Protein AF-A0AAE0BTZ1-F1 (afdb_monomer_lite)

Radius of gyration: 17.13 Å; chains: 1; bounding box: 39×53×42 Å

Foldseek 3Di:
DPAPVPPHFDADDLLVLLVVLLVVLVVLCVVQNLDPRSLVVCLVPQLVVLLQQLLDGGDDCVHCVVVCVVDPSSPDDDDLDDPPDDPVPDQLSSSLSNQNFSVSSSQLSVQSSPAPDSVSSSVSSNVVSVPCVVVSVVVVVPPDPPDPDPDD

pLDDT: mean 86.35, std 17.04, range [35.69, 98.69]

Sequence (152 aa):
MGGLAQGKEWHPSAWERVGVLARLVRYMKEHFGDDDLGRKKAFNFLPWHLGFLHRYRPFPESSFGATSAELPLLGRRWSLAVEGER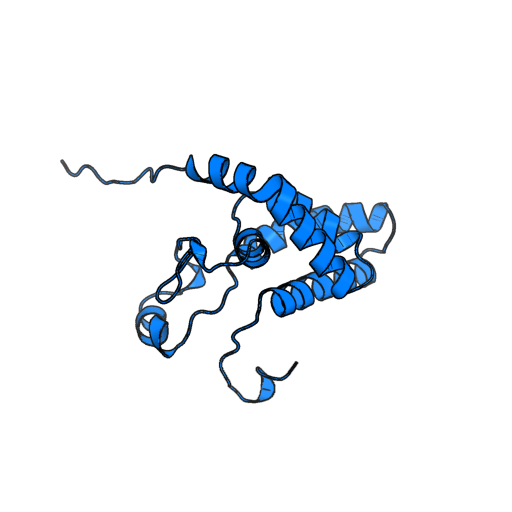LEELSPLERLLRCEHEDAHFAMANALWSSPSHEDATAALEELAGSQLEGWESSAGGRELDGAATEG

Structure (mmCIF, N/CA/C/O backbone):
data_AF-A0AAE0BTZ1-F1
#
_entry.id   AF-A0AAE0BTZ1-F1
#
loop_
_atom_site.group_PDB
_atom_site.id
_atom_site.type_symbol
_atom_site.label_atom_id
_atom_site.label_alt_id
_atom_site.label_comp_id
_atom_site.label_asym_id
_atom_site.label_entity_id
_atom_site.label_seq_id
_atom_site.pdbx_PDB_ins_code
_atom_site.Cartn_x
_atom_site.Cartn_y
_atom_site.Cartn_z
_atom_site.occupancy
_atom_site.B_iso_or_equiv
_atom_site.auth_seq_id
_atom_site.auth_comp_id
_atom_site.auth_asym_id
_atom_site.auth_atom_id
_atom_site.pdbx_PDB_model_num
ATOM 1 N N . MET A 1 1 ? -5.177 -17.706 3.529 1.00 46.72 1 MET A N 1
ATOM 2 C CA . MET A 1 1 ? -6.488 -17.126 3.143 1.00 46.72 1 MET A CA 1
ATOM 3 C C . MET A 1 1 ? -7.601 -17.862 3.887 1.00 46.72 1 MET A C 1
ATOM 5 O O . MET A 1 1 ? -8.063 -18.873 3.381 1.00 46.72 1 MET A O 1
ATOM 9 N N . GLY A 1 2 ? -7.976 -17.427 5.099 1.00 48.94 2 GLY A N 1
ATOM 10 C CA . GLY A 1 2 ? -8.826 -18.232 6.000 1.00 48.94 2 GLY A CA 1
ATOM 11 C C . GLY A 1 2 ? -10.029 -17.544 6.664 1.00 48.94 2 GLY A C 1
ATOM 12 O O . GLY A 1 2 ? -10.688 -18.193 7.465 1.00 48.94 2 GLY A O 1
ATOM 13 N N . GLY A 1 3 ? -10.336 -16.273 6.368 1.00 43.94 3 GLY A N 1
ATOM 14 C CA . GLY A 1 3 ? -11.426 -15.543 7.048 1.00 43.94 3 GLY A CA 1
ATOM 15 C C . GLY A 1 3 ? -12.771 -15.543 6.309 1.00 43.94 3 GLY A C 1
ATOM 16 O O . GLY A 1 3 ? -13.806 -15.869 6.885 1.00 43.94 3 GLY A O 1
ATOM 17 N N . LEU A 1 4 ? -12.757 -15.242 5.005 1.00 50.12 4 LEU A N 1
ATOM 18 C CA . LEU A 1 4 ? -13.977 -14.904 4.253 1.00 50.12 4 LEU A CA 1
ATOM 19 C C . LEU A 1 4 ? -14.970 -16.068 4.082 1.00 50.12 4 LEU A C 1
ATOM 21 O O . LEU A 1 4 ? -16.171 -15.839 3.999 1.00 50.12 4 LEU A O 1
ATOM 25 N N . ALA A 1 5 ? -14.500 -17.319 4.079 1.00 56.59 5 ALA A N 1
ATOM 26 C CA . ALA A 1 5 ? -15.360 -18.493 3.893 1.00 56.59 5 ALA A CA 1
ATOM 27 C C . ALA A 1 5 ? -16.217 -18.850 5.128 1.00 56.59 5 ALA A C 1
ATOM 29 O O . ALA A 1 5 ? -17.099 -19.697 5.026 1.00 56.59 5 ALA A O 1
ATOM 30 N N . GLN A 1 6 ? -15.961 -18.235 6.290 1.00 65.12 6 GLN A N 1
ATOM 31 C CA . GLN A 1 6 ? -16.642 -18.551 7.556 1.00 65.12 6 GLN A CA 1
ATOM 32 C C . GLN A 1 6 ? -17.571 -17.430 8.050 1.00 65.12 6 GLN A C 1
ATOM 34 O O . GLN A 1 6 ? -18.065 -17.521 9.170 1.00 65.12 6 GLN A O 1
ATOM 39 N N . GLY A 1 7 ? -17.778 -16.362 7.266 1.00 68.88 7 GLY A N 1
ATOM 40 C CA . GLY A 1 7 ? -18.535 -15.185 7.719 1.00 68.88 7 GLY A CA 1
ATOM 41 C C . GLY A 1 7 ? -17.885 -14.464 8.906 1.00 68.88 7 GLY A C 1
ATOM 42 O O . GLY A 1 7 ? -18.564 -13.757 9.640 1.00 68.88 7 GLY A O 1
ATOM 43 N N . LYS A 1 8 ? -16.581 -14.677 9.122 1.00 77.06 8 LYS A N 1
ATOM 44 C CA . LYS A 1 8 ? -15.821 -14.028 10.189 1.00 77.06 8 LYS A CA 1
ATOM 45 C C . LYS A 1 8 ? -15.246 -12.718 9.693 1.00 77.06 8 LYS A C 1
ATOM 47 O O . LYS A 1 8 ? -14.736 -12.642 8.573 1.00 77.06 8 LYS A O 1
ATOM 52 N N . GLU A 1 9 ? -15.284 -11.727 10.571 1.00 83.81 9 GLU A N 1
ATOM 53 C CA . GLU A 1 9 ? -14.599 -10.467 10.360 1.00 83.81 9 GLU A CA 1
ATOM 54 C C . GLU A 1 9 ? -13.110 -10.700 10.069 1.00 83.81 9 GLU A C 1
ATOM 56 O O . GLU A 1 9 ? -12.446 -11.519 10.714 1.00 83.81 9 GLU A O 1
ATOM 61 N N . TRP A 1 10 ? -12.594 -10.003 9.056 1.00 86.31 10 TRP A N 1
ATOM 62 C CA . TRP A 1 10 ? -11.206 -10.119 8.637 1.00 86.31 10 TRP A CA 1
ATOM 63 C C . TRP A 1 10 ? -10.428 -8.871 9.040 1.00 86.31 10 TRP A C 1
ATOM 65 O O . TRP A 1 10 ? -10.703 -7.774 8.559 1.00 86.31 10 TRP A O 1
ATOM 75 N N . HIS A 1 11 ? -9.424 -9.082 9.889 1.00 87.88 11 HIS A N 1
ATOM 76 C CA . HIS A 1 11 ? -8.509 -8.061 10.392 1.00 87.88 11 HIS A CA 1
ATOM 77 C C . HIS A 1 11 ? -7.117 -8.273 9.795 1.00 87.88 11 HIS A C 1
ATOM 79 O O . HIS A 1 11 ? -6.251 -8.820 10.479 1.00 87.88 11 HIS A O 1
ATOM 85 N N . PRO A 1 12 ? -6.893 -7.951 8.507 1.00 91.44 12 PRO A N 1
ATOM 86 C CA . PRO A 1 12 ? -5.599 -8.197 7.896 1.00 91.44 12 PRO A CA 1
ATOM 87 C C . PRO A 1 12 ? -4.508 -7.366 8.563 1.00 91.44 12 PRO A C 1
ATOM 89 O O . PRO A 1 12 ? -4.631 -6.150 8.712 1.00 91.44 12 PRO A O 1
ATOM 92 N N . SER A 1 13 ? -3.403 -8.028 8.880 1.00 93.56 13 SER A N 1
ATOM 93 C CA . SER A 1 13 ? -2.140 -7.365 9.192 1.00 93.56 13 SER A CA 1
ATOM 94 C C . SER A 1 13 ? -1.618 -6.560 7.994 1.00 93.56 13 SER A C 1
ATOM 96 O O . SER A 1 13 ? -1.981 -6.824 6.842 1.00 93.56 13 SER A O 1
ATOM 98 N N . ALA A 1 14 ? -0.698 -5.624 8.243 1.00 95.44 14 ALA A N 1
ATOM 99 C CA . ALA A 1 14 ? -0.003 -4.883 7.188 1.00 95.44 14 ALA A CA 1
ATOM 100 C C . ALA A 1 14 ? 0.615 -5.826 6.136 1.00 95.44 14 ALA A C 1
ATOM 102 O O . ALA A 1 14 ? 0.422 -5.635 4.936 1.00 95.44 14 ALA A O 1
ATOM 103 N N . TRP A 1 15 ? 1.266 -6.907 6.583 1.00 96.75 15 TRP A N 1
ATOM 104 C CA . TRP A 1 15 ? 1.831 -7.935 5.705 1.00 96.75 15 TRP A CA 1
ATOM 105 C C . TRP A 1 15 ? 0.762 -8.582 4.814 1.00 96.75 15 TRP A C 1
ATOM 107 O O . TRP A 1 15 ? 0.939 -8.682 3.601 1.00 96.75 15 TRP A O 1
ATOM 117 N N . GLU A 1 16 ? -0.392 -8.966 5.364 1.00 96.06 16 GLU A N 1
ATOM 118 C CA . GLU A 1 16 ? -1.487 -9.539 4.568 1.00 96.06 16 GLU A CA 1
ATOM 119 C C . GLU A 1 16 ? -2.065 -8.537 3.562 1.00 96.06 16 GLU A C 1
ATOM 121 O O . GLU A 1 16 ? -2.388 -8.930 2.436 1.00 96.06 16 GLU A O 1
ATOM 126 N N . ARG A 1 17 ? -2.151 -7.249 3.924 1.00 96.25 17 ARG A N 1
ATOM 127 C CA . ARG A 1 17 ? -2.563 -6.169 3.009 1.00 96.25 17 ARG A CA 1
ATOM 128 C C . ARG A 1 17 ? -1.580 -6.039 1.847 1.00 96.25 17 ARG A C 1
ATOM 130 O O . ARG A 1 17 ? -2.022 -6.007 0.699 1.00 96.25 17 ARG A O 1
ATOM 137 N N . VAL A 1 18 ? -0.268 -6.075 2.101 1.00 97.88 18 VAL A N 1
ATOM 138 C CA . VAL A 1 18 ? 0.748 -6.129 1.030 1.00 97.88 18 VAL A CA 1
ATOM 139 C C . VAL A 1 18 ? 0.520 -7.339 0.125 1.00 97.88 18 VAL A C 1
ATOM 141 O O . VAL A 1 18 ? 0.580 -7.209 -1.095 1.00 97.88 18 VAL A O 1
ATOM 144 N N . GLY A 1 19 ? 0.154 -8.494 0.684 1.00 97.12 19 GLY A N 1
ATOM 145 C CA . GLY A 1 19 ? -0.159 -9.696 -0.094 1.00 97.12 19 GLY A CA 1
ATOM 146 C C . GLY A 1 19 ? -1.347 -9.524 -1.048 1.00 97.12 19 GLY A C 1
ATOM 147 O O . GLY A 1 19 ? -1.345 -10.079 -2.151 1.00 97.12 19 GLY A O 1
ATOM 148 N N . VAL A 1 20 ? -2.355 -8.731 -0.667 1.00 95.94 20 VAL A N 1
ATOM 149 C CA . VAL A 1 20 ? -3.464 -8.346 -1.559 1.00 95.94 20 VAL A CA 1
ATOM 150 C C . VAL A 1 20 ? -2.958 -7.457 -2.694 1.00 95.94 20 VAL A C 1
ATOM 152 O O . VAL A 1 20 ? -3.281 -7.715 -3.855 1.00 95.94 20 VAL A O 1
ATOM 155 N N . LEU A 1 21 ? -2.140 -6.450 -2.381 1.00 97.19 21 LEU A N 1
ATOM 156 C CA . LEU A 1 21 ? -1.591 -5.519 -3.372 1.00 97.19 21 LEU A CA 1
ATOM 157 C C . LEU A 1 21 ? -0.648 -6.220 -4.362 1.00 97.19 21 LEU A C 1
ATOM 159 O O . LEU A 1 21 ? -0.779 -6.040 -5.571 1.00 97.19 21 LEU A O 1
ATOM 163 N N . ALA A 1 22 ? 0.240 -7.088 -3.877 1.00 97.69 22 ALA A N 1
ATOM 164 C CA . ALA A 1 22 ? 1.128 -7.895 -4.712 1.00 97.69 22 ALA A CA 1
ATOM 165 C C . ALA A 1 22 ? 0.333 -8.824 -5.645 1.00 97.69 22 ALA A C 1
ATOM 167 O O . ALA A 1 22 ? 0.665 -8.989 -6.820 1.00 97.69 22 ALA A O 1
ATOM 168 N N . ARG A 1 23 ? -0.777 -9.393 -5.156 1.00 97.44 23 ARG A N 1
ATOM 169 C CA . ARG A 1 23 ? -1.681 -10.197 -5.986 1.00 97.44 23 ARG A CA 1
ATOM 170 C C . ARG A 1 23 ? -2.372 -9.369 -7.067 1.00 97.44 23 ARG A C 1
ATOM 172 O O . ARG A 1 23 ? -2.466 -9.845 -8.195 1.00 97.44 23 ARG A O 1
ATOM 179 N N . LEU A 1 24 ? -2.823 -8.154 -6.748 1.00 96.25 24 LEU A N 1
ATOM 180 C CA . LEU A 1 24 ? -3.380 -7.226 -7.736 1.00 96.25 24 LEU A CA 1
ATOM 181 C C . LEU A 1 24 ? -2.361 -6.927 -8.843 1.00 96.25 24 LEU A C 1
ATOM 183 O O . LEU A 1 24 ? -2.691 -7.029 -10.022 1.00 96.25 24 LEU A O 1
ATOM 187 N N . VAL A 1 25 ? -1.116 -6.622 -8.473 1.00 97.69 25 VAL A N 1
ATOM 188 C CA . VAL A 1 25 ? -0.036 -6.363 -9.436 1.00 97.69 25 VAL A CA 1
ATOM 189 C C . VAL A 1 25 ? 0.239 -7.578 -10.315 1.00 97.69 25 VAL A C 1
ATOM 191 O O . VAL A 1 25 ? 0.372 -7.425 -11.527 1.00 97.69 25 VAL A O 1
ATOM 194 N N . ARG A 1 26 ? 0.245 -8.790 -9.753 1.00 97.44 26 ARG A N 1
ATOM 195 C CA . ARG A 1 26 ? 0.385 -10.014 -10.550 1.00 97.44 26 ARG A CA 1
ATOM 196 C C . ARG A 1 26 ? -0.730 -10.155 -11.589 1.00 97.44 26 ARG A C 1
ATOM 198 O O . ARG A 1 26 ? -0.428 -10.418 -12.747 1.00 97.44 26 ARG A O 1
ATOM 205 N N . TYR A 1 27 ? -1.987 -9.906 -11.221 1.00 97.25 27 TYR A N 1
ATOM 206 C CA . TYR A 1 27 ? -3.091 -9.917 -12.190 1.00 97.25 27 TYR A CA 1
ATOM 207 C C . TYR A 1 27 ? -2.936 -8.841 -13.269 1.00 97.25 27 TYR A C 1
ATOM 209 O O . TYR A 1 27 ? -3.227 -9.088 -14.438 1.00 97.25 27 TYR A O 1
ATOM 217 N N . MET A 1 28 ? -2.438 -7.656 -12.910 1.00 96.62 28 MET A N 1
ATOM 218 C CA . MET A 1 28 ? -2.139 -6.614 -13.892 1.00 96.62 28 MET A CA 1
ATOM 219 C C . MET A 1 28 ? -1.024 -7.038 -14.854 1.00 96.62 28 MET A C 1
ATOM 221 O O . MET A 1 28 ? -1.158 -6.803 -16.050 1.00 96.62 28 MET A O 1
ATOM 225 N N . LYS A 1 29 ? 0.036 -7.695 -14.371 1.00 97.38 29 LYS A N 1
ATOM 226 C CA . LYS A 1 29 ? 1.109 -8.248 -15.214 1.00 97.38 29 LYS A CA 1
ATOM 227 C C . LYS A 1 29 ? 0.601 -9.343 -16.150 1.00 97.38 29 LYS A C 1
ATOM 229 O O . LYS A 1 29 ? 0.914 -9.319 -17.335 1.00 97.38 29 LYS A O 1
ATOM 234 N N . GLU A 1 30 ? -0.228 -10.256 -15.647 1.00 97.56 30 GLU A N 1
ATOM 235 C CA . GLU A 1 30 ? -0.870 -11.305 -16.453 1.00 97.56 30 GLU A CA 1
ATOM 236 C C . GLU A 1 30 ? -1.753 -10.714 -17.567 1.00 97.56 30 GLU A C 1
ATOM 238 O O . GLU A 1 30 ? -1.784 -11.241 -18.676 1.00 97.56 30 GLU A O 1
ATOM 243 N N . HIS A 1 31 ? -2.452 -9.609 -17.293 1.00 97.12 31 HIS A N 1
ATOM 244 C CA . HIS A 1 31 ? -3.376 -8.990 -18.244 1.00 97.12 31 HIS A CA 1
ATOM 245 C C . HIS A 1 31 ? -2.705 -8.016 -19.227 1.00 97.12 31 HIS A C 1
ATOM 247 O O . HIS A 1 31 ? -3.013 -8.023 -20.419 1.00 97.12 31 HIS A O 1
ATOM 253 N N . PHE A 1 32 ? -1.813 -7.150 -18.742 1.00 97.06 32 PHE A N 1
ATOM 254 C CA . PHE A 1 32 ? -1.201 -6.079 -19.535 1.00 97.06 32 PHE A CA 1
ATOM 255 C C . PHE A 1 32 ? 0.174 -6.438 -20.108 1.00 97.06 32 PHE A C 1
ATOM 257 O O . PHE A 1 32 ? 0.596 -5.780 -21.062 1.00 97.06 32 PHE A O 1
ATOM 264 N N . GLY A 1 33 ? 0.835 -7.459 -19.558 1.00 97.25 33 GLY A N 1
ATOM 265 C CA . GLY A 1 33 ? 2.227 -7.819 -19.821 1.00 97.25 33 GLY A CA 1
ATOM 266 C C . GLY A 1 33 ? 3.173 -7.340 -18.713 1.00 97.25 33 GLY A C 1
ATOM 267 O O . GLY A 1 33 ? 2.962 -6.285 -18.113 1.00 97.25 33 GLY A O 1
ATOM 268 N N . ASP A 1 34 ? 4.235 -8.108 -18.461 1.00 96.81 34 ASP A N 1
ATOM 269 C CA . ASP A 1 34 ? 5.350 -7.733 -17.574 1.00 96.81 34 ASP A CA 1
ATOM 270 C C . ASP A 1 34 ? 6.537 -7.189 -18.386 1.00 96.81 34 ASP A C 1
ATOM 272 O O . ASP A 1 34 ? 7.673 -7.638 -18.270 1.00 96.81 34 ASP A O 1
ATOM 276 N N . ASP A 1 35 ? 6.240 -6.264 -19.296 1.00 96.69 35 ASP A N 1
ATOM 277 C CA . ASP A 1 35 ? 7.221 -5.524 -20.085 1.00 96.69 35 ASP A CA 1
ATOM 278 C C . ASP A 1 35 ? 7.000 -4.011 -19.918 1.00 96.69 35 ASP A C 1
ATOM 280 O O . ASP A 1 35 ? 6.084 -3.561 -19.221 1.00 96.69 35 ASP A O 1
ATOM 284 N N . ASP A 1 36 ? 7.833 -3.194 -20.564 1.00 96.81 36 ASP A N 1
ATOM 285 C CA . ASP A 1 36 ? 7.727 -1.734 -20.475 1.00 96.81 36 ASP A CA 1
ATOM 286 C C . ASP A 1 36 ? 6.367 -1.199 -20.943 1.00 96.81 36 ASP A C 1
ATOM 288 O O . ASP A 1 36 ? 5.883 -0.179 -20.441 1.00 96.81 36 ASP A O 1
ATOM 292 N N . LEU A 1 37 ? 5.737 -1.856 -21.920 1.00 96.69 37 LEU A N 1
ATOM 293 C CA . LEU A 1 37 ? 4.440 -1.443 -22.440 1.00 96.69 37 LEU A CA 1
ATOM 294 C C . LEU A 1 37 ? 3.316 -1.823 -21.471 1.00 96.69 37 LEU A C 1
ATOM 296 O O . LEU A 1 37 ? 2.423 -1.011 -21.221 1.00 96.69 37 LEU A O 1
ATOM 300 N N . GLY A 1 38 ? 3.364 -3.027 -20.912 1.00 96.94 38 GLY A N 1
ATOM 301 C CA . GLY A 1 38 ? 2.443 -3.516 -19.899 1.00 96.94 38 GLY A CA 1
ATOM 302 C C . GLY A 1 38 ? 2.529 -2.699 -18.619 1.00 96.94 38 GLY A C 1
ATOM 303 O O . GLY A 1 38 ? 1.496 -2.261 -18.108 1.00 96.94 38 GLY A O 1
ATOM 304 N N . ARG A 1 39 ? 3.744 -2.332 -18.196 1.00 97.44 39 ARG A N 1
ATOM 305 C CA . ARG A 1 39 ? 3.967 -1.376 -17.107 1.00 97.44 39 ARG A CA 1
ATOM 306 C C . ARG A 1 39 ? 3.309 -0.032 -17.404 1.00 97.44 39 ARG A C 1
ATOM 308 O O . ARG A 1 39 ? 2.534 0.455 -16.587 1.00 97.44 39 ARG A O 1
ATOM 315 N N . LYS A 1 40 ? 3.544 0.557 -18.582 1.00 96.75 40 LYS A N 1
ATOM 316 C CA . LYS A 1 40 ? 2.902 1.828 -18.977 1.00 96.75 40 LYS A CA 1
ATOM 317 C C . LYS A 1 40 ? 1.374 1.748 -18.930 1.00 96.75 40 LYS A C 1
ATOM 319 O O . LYS A 1 40 ? 0.736 2.688 -18.468 1.00 96.75 40 LYS A O 1
ATOM 324 N N . LYS A 1 41 ? 0.780 0.636 -19.376 1.00 96.94 41 LYS A N 1
ATOM 325 C CA . LYS A 1 41 ? -0.675 0.418 -19.313 1.00 96.94 41 LYS A CA 1
ATOM 326 C C . LYS A 1 41 ? -1.164 0.312 -17.870 1.00 96.94 41 LYS A C 1
ATOM 328 O O . LYS A 1 41 ? -2.100 1.019 -17.507 1.00 96.94 41 LYS A O 1
ATOM 333 N N . ALA A 1 42 ? -0.518 -0.522 -17.057 1.00 96.94 42 ALA A N 1
ATOM 334 C CA . ALA A 1 42 ? -0.885 -0.749 -15.664 1.00 96.94 42 ALA A CA 1
ATOM 335 C C . ALA A 1 42 ? -0.765 0.524 -14.817 1.00 96.94 42 ALA A C 1
ATOM 337 O O . ALA A 1 42 ? -1.608 0.769 -13.958 1.00 96.94 42 ALA A O 1
ATOM 338 N N . PHE A 1 43 ? 0.226 1.376 -15.086 1.00 96.94 43 PHE A N 1
ATOM 339 C CA . PHE A 1 43 ? 0.477 2.600 -14.320 1.00 96.94 43 PHE A CA 1
ATOM 340 C C . PHE A 1 43 ? -0.568 3.702 -14.527 1.00 96.94 43 PHE A C 1
ATOM 342 O O . PHE A 1 43 ? -0.645 4.607 -13.703 1.00 96.94 43 PHE A O 1
ATOM 349 N N . ASN A 1 44 ? -1.437 3.592 -15.537 1.00 92.94 44 ASN A N 1
ATOM 350 C CA . ASN A 1 44 ? -2.634 4.438 -15.617 1.00 92.94 44 ASN A CA 1
ATOM 351 C C . ASN A 1 44 ? -3.675 4.089 -14.537 1.00 92.94 44 ASN A C 1
ATOM 353 O O . ASN A 1 44 ? -4.567 4.887 -14.267 1.00 92.94 44 ASN A O 1
ATOM 357 N N . PHE A 1 45 ? -3.583 2.901 -13.931 1.00 93.62 45 PHE A N 1
ATOM 358 C CA . PHE A 1 45 ? -4.584 2.372 -13.003 1.00 93.62 45 PHE A CA 1
ATOM 359 C C . PHE A 1 45 ? -4.020 2.068 -11.619 1.00 93.62 45 PHE A C 1
ATOM 361 O O . PHE A 1 45 ? -4.706 2.291 -10.626 1.00 93.62 45 PHE A O 1
ATOM 368 N N . LEU A 1 46 ? -2.808 1.520 -11.527 1.00 96.50 46 LEU A N 1
ATOM 369 C CA . LEU A 1 46 ? -2.260 0.994 -10.279 1.00 96.50 46 LEU A CA 1
ATOM 370 C C . LEU A 1 46 ? -2.126 2.071 -9.184 1.00 96.50 46 LEU A C 1
ATOM 372 O O . LEU A 1 46 ? -2.676 1.842 -8.107 1.00 96.50 46 LEU A O 1
ATOM 376 N N . PRO A 1 47 ? -1.523 3.254 -9.427 1.00 96.69 47 PRO A N 1
ATOM 377 C CA . PRO A 1 47 ? -1.486 4.319 -8.421 1.00 96.69 47 PRO A CA 1
ATOM 378 C C . PRO A 1 47 ? -2.886 4.769 -7.984 1.00 96.69 47 PRO A C 1
ATOM 380 O O . PRO A 1 47 ? -3.131 4.945 -6.796 1.00 96.69 47 PRO A O 1
ATOM 383 N N . TRP A 1 48 ? -3.840 4.863 -8.919 1.00 94.19 48 TRP A N 1
ATOM 384 C CA . TRP A 1 48 ? -5.229 5.206 -8.595 1.00 94.19 48 TRP A CA 1
ATOM 385 C C . TRP A 1 48 ? -5.891 4.164 -7.680 1.00 94.19 48 TRP A C 1
ATOM 387 O O . TRP A 1 48 ? -6.558 4.529 -6.713 1.00 94.19 48 TRP A O 1
ATOM 397 N N . HIS A 1 49 ? -5.666 2.867 -7.924 1.00 94.94 49 HIS A N 1
ATOM 398 C CA . HIS A 1 49 ? -6.163 1.809 -7.038 1.00 94.94 49 HIS A CA 1
ATOM 399 C C . HIS A 1 49 ? -5.540 1.911 -5.646 1.00 94.94 49 HIS A C 1
ATOM 401 O O . HIS A 1 49 ? -6.239 1.703 -4.659 1.00 94.94 49 HIS A O 1
ATOM 407 N N . LEU A 1 50 ? -4.259 2.264 -5.538 1.00 96.00 50 LEU A N 1
ATOM 408 C CA . LEU A 1 50 ? -3.608 2.493 -4.245 1.00 96.00 50 LEU A CA 1
ATOM 409 C C . LEU A 1 50 ? -4.211 3.709 -3.520 1.00 96.00 50 LEU A C 1
ATOM 411 O O . LEU A 1 50 ? -4.513 3.614 -2.331 1.00 96.00 50 LEU A O 1
ATOM 415 N N . GLY A 1 51 ? -4.545 4.775 -4.253 1.00 92.44 51 GLY A N 1
ATOM 416 C CA . GLY A 1 51 ? -5.314 5.922 -3.753 1.00 92.44 51 GLY A CA 1
ATOM 417 C C . GLY A 1 51 ? -6.778 5.630 -3.397 1.00 92.44 51 GLY A C 1
ATOM 418 O O . GLY A 1 51 ? -7.456 6.463 -2.796 1.00 92.44 51 GLY A O 1
ATOM 419 N N . PHE A 1 52 ? -7.279 4.433 -3.693 1.00 90.38 52 PHE A N 1
ATOM 420 C CA . PHE A 1 52 ? -8.534 3.919 -3.143 1.00 90.38 52 PHE A CA 1
ATOM 421 C C . PHE A 1 52 ? -8.287 2.979 -1.952 1.00 90.38 52 PHE A C 1
ATOM 423 O O . PHE A 1 52 ? -8.917 3.115 -0.901 1.00 90.38 52 PHE A O 1
ATOM 430 N N . LEU A 1 53 ? -7.344 2.048 -2.097 1.00 92.38 53 LEU A N 1
ATOM 431 C CA . LEU A 1 53 ? -7.046 0.990 -1.131 1.00 92.38 53 LEU A CA 1
ATOM 432 C C . LEU A 1 53 ? -6.351 1.496 0.137 1.00 92.38 53 LEU A C 1
ATOM 434 O O . LEU A 1 53 ? -6.402 0.796 1.147 1.00 92.38 53 LEU A O 1
ATOM 438 N N . HIS A 1 54 ? -5.789 2.710 0.148 1.00 91.50 54 HIS A N 1
ATOM 439 C CA . HIS A 1 54 ? -5.246 3.301 1.378 1.00 91.50 54 HIS A CA 1
ATOM 440 C C . HIS A 1 54 ? -6.312 3.467 2.481 1.00 91.50 54 HIS A C 1
ATOM 442 O O . HIS A 1 54 ? -6.002 3.439 3.670 1.00 91.50 54 HIS A O 1
ATOM 448 N N . ARG A 1 55 ? -7.594 3.569 2.094 1.00 88.00 55 ARG A N 1
ATOM 449 C CA . ARG A 1 55 ? -8.740 3.617 3.021 1.00 88.00 55 ARG A CA 1
ATOM 450 C C . ARG A 1 55 ? -9.119 2.243 3.568 1.00 88.00 55 ARG A C 1
ATOM 452 O O . ARG A 1 55 ? -9.866 2.158 4.539 1.00 88.00 55 ARG A O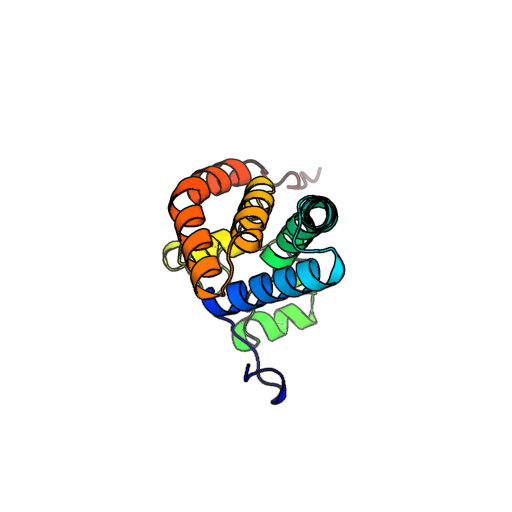 1
ATOM 459 N N . TYR A 1 56 ? -8.649 1.171 2.930 1.00 84.62 56 TYR A N 1
ATOM 460 C CA . TYR A 1 56 ? -8.990 -0.192 3.307 1.00 84.62 56 TYR A CA 1
ATOM 461 C C . TYR A 1 56 ? -8.123 -0.652 4.476 1.00 84.62 56 TYR A C 1
ATOM 463 O O . TYR A 1 56 ? -6.958 -1.013 4.298 1.00 84.62 56 TYR A O 1
ATOM 471 N N . ARG A 1 57 ? -8.719 -0.654 5.665 1.00 85.19 57 ARG A N 1
ATOM 472 C CA . ARG A 1 57 ? -8.142 -1.135 6.922 1.00 85.19 57 ARG A CA 1
ATOM 473 C C . ARG A 1 57 ? -9.235 -1.775 7.785 1.00 85.19 57 ARG A C 1
ATOM 475 O O . ARG A 1 57 ? -10.414 -1.571 7.483 1.00 85.19 57 ARG A O 1
ATOM 482 N N . PRO A 1 58 ? -8.874 -2.545 8.822 1.00 85.56 58 PRO A N 1
ATOM 483 C CA . PRO A 1 58 ? -9.865 -3.152 9.698 1.00 85.56 58 PRO A CA 1
ATOM 484 C C . PRO A 1 58 ? -10.715 -2.095 10.417 1.00 85.56 58 PRO A C 1
ATOM 486 O O . PRO A 1 58 ? -10.185 -1.118 10.941 1.00 85.56 58 PRO A O 1
ATOM 489 N N . PHE A 1 59 ? -12.030 -2.312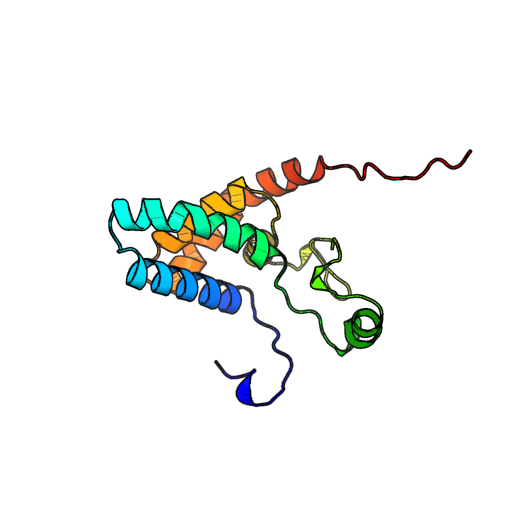 10.451 1.00 87.25 59 PHE A N 1
ATOM 490 C CA . PHE A 1 59 ? -12.986 -1.535 11.243 1.00 87.25 59 PHE A CA 1
ATOM 491 C C . PHE A 1 59 ? -13.835 -2.514 12.072 1.00 87.25 59 PHE A C 1
ATOM 493 O O . PHE A 1 59 ? -14.921 -2.872 11.616 1.00 87.25 59 PHE A O 1
ATOM 500 N N . PRO A 1 60 ? -13.334 -2.955 13.249 1.00 87.38 60 PRO A N 1
ATOM 501 C CA . PRO A 1 60 ? -13.982 -3.947 14.107 1.00 87.38 60 PRO A CA 1
ATOM 502 C C . PRO A 1 60 ? -15.477 -3.714 14.320 1.00 87.38 60 PRO A C 1
ATOM 504 O O . PRO A 1 60 ? -15.862 -2.637 14.770 1.00 87.38 60 PRO A O 1
ATOM 507 N N . GLU A 1 61 ? -16.321 -4.724 14.096 1.00 87.31 61 GLU A N 1
ATOM 508 C CA . GLU A 1 61 ? -17.770 -4.646 14.345 1.00 87.31 61 GLU A CA 1
ATOM 509 C C . GLU A 1 61 ? -18.066 -4.229 15.793 1.00 87.31 61 GLU A C 1
ATOM 511 O O . GLU A 1 61 ? -18.962 -3.422 16.038 1.00 87.31 61 GLU A O 1
ATOM 516 N N . SER A 1 62 ? -17.252 -4.690 16.748 1.00 87.88 62 SER A N 1
ATOM 517 C CA . SER A 1 62 ? -17.348 -4.313 18.164 1.00 87.88 62 SER A CA 1
ATOM 518 C C . SER A 1 62 ? -17.226 -2.809 18.423 1.00 87.88 62 SER A C 1
ATOM 520 O O . SER A 1 62 ? -17.721 -2.334 19.441 1.00 87.88 62 SER A O 1
ATOM 522 N N . SER A 1 63 ? -16.556 -2.078 17.531 1.00 87.94 63 SER A N 1
ATOM 523 C CA . SER A 1 63 ? -16.288 -0.640 17.656 1.00 87.94 63 SER A CA 1
ATOM 524 C C . SER A 1 63 ? -17.099 0.180 16.651 1.00 87.94 63 SER A C 1
ATOM 526 O O . SER A 1 63 ? -17.601 1.251 16.970 1.00 87.94 63 SER A O 1
ATOM 528 N N . PHE A 1 64 ? -17.280 -0.333 15.433 1.00 88.25 64 PHE A N 1
ATOM 529 C CA . PHE A 1 64 ? -17.846 0.410 14.308 1.00 88.25 64 PHE A CA 1
ATOM 530 C C . PHE A 1 64 ? -19.202 -0.119 13.834 1.00 88.25 64 PHE A C 1
ATOM 532 O O . PHE A 1 64 ? -19.819 0.525 12.987 1.00 88.25 64 PHE A O 1
ATOM 539 N N . GLY A 1 65 ? -19.698 -1.242 14.364 1.00 88.06 65 GLY A N 1
ATOM 540 C CA . GLY A 1 65 ? -20.941 -1.879 13.919 1.00 88.06 65 GLY A CA 1
ATOM 541 C C . GLY A 1 65 ? -22.144 -0.937 13.988 1.00 88.06 65 GLY A C 1
ATOM 542 O O . GLY A 1 65 ? -22.811 -0.719 12.977 1.00 88.06 65 GLY A O 1
ATOM 543 N N . ALA A 1 66 ? -22.355 -0.289 15.138 1.00 87.62 66 ALA A N 1
ATOM 544 C CA . ALA A 1 66 ? -23.427 0.696 15.310 1.00 87.62 66 ALA A CA 1
ATOM 545 C C . ALA A 1 66 ? -23.272 1.891 14.349 1.00 87.62 66 ALA A C 1
ATOM 547 O O . ALA A 1 66 ? -24.188 2.208 13.594 1.00 87.62 66 ALA A O 1
ATOM 548 N N . THR A 1 67 ? -22.076 2.485 14.292 1.00 84.38 67 THR A N 1
ATOM 549 C CA . THR A 1 67 ? -21.762 3.629 13.418 1.00 84.38 67 THR A CA 1
ATOM 550 C C . THR A 1 67 ? -21.944 3.306 11.932 1.00 84.38 67 THR A C 1
ATOM 552 O O . THR A 1 67 ? -22.338 4.174 11.150 1.00 84.38 67 THR A O 1
ATOM 555 N N . SER A 1 68 ? -21.669 2.062 11.529 1.00 86.50 68 SER A N 1
ATOM 556 C CA . SER A 1 68 ? -21.801 1.604 10.144 1.00 86.50 68 SER A CA 1
ATOM 557 C C . SER A 1 68 ? -23.256 1.498 9.677 1.00 86.50 68 SER A C 1
ATOM 559 O O . SER A 1 68 ? -23.518 1.668 8.487 1.00 86.50 68 SER A O 1
ATOM 561 N N . ALA A 1 69 ? -24.196 1.262 10.602 1.00 85.44 69 ALA A N 1
ATOM 562 C CA . ALA A 1 69 ? -25.627 1.200 10.308 1.00 85.44 69 ALA A CA 1
ATOM 563 C C . ALA A 1 69 ? -26.230 2.590 10.054 1.00 85.44 69 ALA A C 1
ATOM 565 O O . ALA A 1 69 ? -27.215 2.715 9.329 1.00 85.44 69 ALA A O 1
ATOM 566 N N . GLU A 1 70 ? -25.627 3.632 10.628 1.00 85.62 70 GLU A N 1
ATOM 567 C CA . GLU A 1 70 ? -26.053 5.019 10.442 1.00 85.62 70 GLU A CA 1
ATOM 568 C C . GLU A 1 70 ? -25.465 5.634 9.166 1.00 85.62 70 GLU A C 1
ATOM 570 O O . GLU A 1 70 ? -26.176 6.307 8.420 1.00 85.62 70 GLU A O 1
ATOM 575 N N . LEU A 1 71 ? -24.170 5.412 8.896 1.00 79.88 71 LEU A N 1
ATOM 576 C CA . LEU A 1 71 ? -23.470 5.981 7.740 1.00 79.88 71 LEU A CA 1
ATOM 577 C C . LEU A 1 71 ? -22.386 5.034 7.186 1.00 79.88 71 LEU A C 1
ATOM 579 O O . LEU A 1 71 ? -21.601 4.486 7.966 1.00 79.88 71 LEU A O 1
ATOM 583 N N . PRO A 1 72 ? -22.233 4.921 5.846 1.00 80.44 72 PRO A N 1
ATOM 584 C CA . PRO A 1 72 ? -21.192 4.090 5.242 1.00 80.44 72 PRO A CA 1
ATOM 585 C C . PRO A 1 72 ? -19.776 4.484 5.690 1.00 80.44 72 PRO A C 1
ATOM 587 O O . PRO A 1 72 ? -19.338 5.619 5.489 1.00 80.44 72 PRO A O 1
ATOM 590 N N . LEU A 1 73 ? -19.017 3.522 6.227 1.00 79.12 73 LEU A N 1
ATOM 591 C CA . LEU A 1 73 ? -17.663 3.752 6.762 1.00 79.12 73 LEU A CA 1
ATOM 592 C C . LEU A 1 73 ? -16.670 4.250 5.698 1.00 79.12 73 LEU A C 1
ATOM 594 O O . LEU A 1 73 ? -15.808 5.077 5.993 1.00 79.12 73 LEU A O 1
ATOM 598 N N . LEU A 1 74 ? -16.823 3.787 4.453 1.00 70.25 74 LEU A N 1
ATOM 599 C CA . LEU A 1 74 ? -15.969 4.162 3.318 1.00 70.25 74 LEU A CA 1
ATOM 600 C C . LEU A 1 74 ? -16.117 5.633 2.894 1.00 70.25 74 LEU A C 1
ATOM 602 O O . LEU A 1 74 ? -15.237 6.156 2.216 1.00 70.25 74 LEU A O 1
ATOM 606 N N . GLY A 1 75 ? -17.217 6.294 3.270 1.00 70.00 75 GLY A N 1
ATOM 607 C CA . GLY A 1 75 ? -17.470 7.698 2.938 1.00 70.00 75 GLY A CA 1
ATOM 608 C C . GLY A 1 75 ? -16.851 8.693 3.921 1.00 70.00 75 GLY A C 1
ATOM 609 O O . GLY A 1 75 ? -16.837 9.891 3.644 1.00 70.00 75 GLY A O 1
ATOM 610 N N . ARG A 1 76 ? -16.348 8.228 5.071 1.00 74.50 76 ARG A N 1
ATOM 611 C CA . ARG A 1 76 ? -15.794 9.100 6.110 1.00 74.50 76 ARG A CA 1
ATOM 612 C C . ARG A 1 76 ? -14.314 9.385 5.852 1.00 74.50 76 ARG A C 1
ATOM 614 O O . ARG A 1 76 ? -13.547 8.502 5.472 1.00 74.50 76 ARG A O 1
ATOM 621 N N . ARG A 1 77 ? -13.907 10.633 6.100 1.00 75.56 77 ARG A N 1
ATOM 622 C 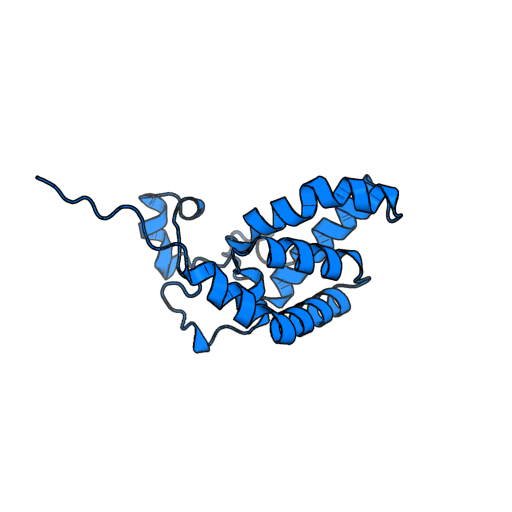CA . ARG A 1 77 ? -12.493 10.993 6.239 1.00 75.56 77 ARG A CA 1
ATOM 623 C C . ARG A 1 77 ? -12.063 10.617 7.642 1.00 75.56 77 ARG A C 1
ATOM 625 O O . ARG A 1 77 ? -12.608 11.130 8.614 1.00 75.56 77 ARG A O 1
ATOM 632 N N . TRP A 1 78 ? -11.117 9.705 7.732 1.00 79.31 78 TRP A N 1
ATOM 633 C CA . TRP A 1 78 ? -10.638 9.198 9.001 1.00 79.31 78 TRP A CA 1
ATOM 634 C C . TRP A 1 78 ? -9.189 9.623 9.221 1.00 79.31 78 TRP A C 1
ATOM 636 O O . TRP A 1 78 ? -8.412 9.671 8.270 1.00 79.31 78 TRP A O 1
ATOM 646 N N . SER A 1 79 ? -8.807 9.832 10.477 1.00 83.50 79 SER A N 1
ATOM 647 C CA . SER A 1 79 ? -7.404 9.949 10.878 1.00 83.50 79 SER A CA 1
ATOM 648 C C . SER A 1 79 ? -6.610 8.673 10.561 1.00 83.50 79 SER A C 1
ATOM 650 O O . SER A 1 79 ? -7.176 7.603 10.304 1.00 83.50 79 SER A O 1
ATOM 652 N N . LEU A 1 80 ? -5.275 8.769 10.572 1.00 84.19 80 LEU A N 1
ATOM 653 C CA . LEU A 1 80 ? -4.388 7.620 10.344 1.00 84.19 80 LEU A CA 1
ATOM 654 C C . LEU A 1 80 ? -4.606 6.500 11.372 1.00 84.19 80 LEU A C 1
ATOM 656 O O . LEU A 1 80 ? -4.702 5.343 10.969 1.00 84.19 80 LEU A O 1
ATOM 660 N N . ALA A 1 81 ? -4.752 6.839 12.653 1.00 86.88 81 ALA A N 1
ATOM 661 C CA . ALA A 1 81 ? -5.235 5.932 13.695 1.00 86.88 81 ALA A CA 1
ATOM 662 C C . ALA A 1 81 ? -6.747 6.110 13.883 1.00 86.88 81 ALA A C 1
ATOM 664 O O . ALA A 1 81 ? -7.235 7.244 13.848 1.00 86.88 81 ALA A O 1
ATOM 665 N N . VAL A 1 82 ? -7.489 5.017 14.054 1.00 84.50 82 VAL A N 1
ATOM 666 C CA . VAL A 1 82 ? -8.931 5.045 14.358 1.00 84.50 82 VAL A CA 1
ATOM 667 C C . VAL A 1 82 ? -9.199 4.656 15.810 1.00 84.50 82 VAL A C 1
ATOM 669 O O . VAL A 1 82 ? -8.276 4.430 16.587 1.00 84.50 82 VAL A O 1
ATOM 672 N N . GLU A 1 83 ? -10.472 4.617 16.201 1.00 83.44 83 GLU A N 1
ATOM 673 C CA . GLU A 1 83 ? -10.878 4.221 17.548 1.00 83.44 83 GLU A CA 1
ATOM 674 C C . GLU A 1 83 ? -10.255 2.879 17.964 1.00 83.44 83 GLU A C 1
ATOM 676 O O . GLU A 1 83 ? -10.364 1.880 17.254 1.00 83.44 83 GLU A O 1
ATOM 681 N N . GLY A 1 84 ? -9.592 2.878 19.124 1.00 83.38 84 GLY A N 1
ATOM 682 C CA . GLY A 1 84 ? -8.867 1.720 19.652 1.00 83.38 84 GLY A CA 1
ATOM 683 C C . GLY A 1 84 ? -7.400 1.617 19.220 1.00 83.38 84 GLY A C 1
ATOM 684 O O . GLY A 1 84 ? -6.692 0.760 19.742 1.00 83.38 84 GLY A O 1
ATOM 685 N N . GLU A 1 85 ? -6.918 2.489 18.333 1.00 88.25 85 GLU A N 1
ATOM 686 C CA . GLU A 1 85 ? -5.524 2.525 17.882 1.00 88.25 85 GLU A CA 1
ATOM 687 C C . GLU A 1 85 ? -4.800 3.786 18.374 1.00 88.25 85 GLU A C 1
ATOM 689 O O . GLU A 1 85 ? -5.400 4.853 18.535 1.00 88.25 85 GLU A O 1
ATOM 694 N N . ARG A 1 86 ? -3.478 3.691 18.549 1.00 88.38 86 ARG A N 1
ATOM 695 C CA . ARG A 1 86 ? -2.598 4.851 18.734 1.00 88.38 86 ARG A CA 1
ATOM 696 C C . ARG A 1 86 ? -1.669 4.989 17.537 1.00 88.38 86 ARG A C 1
ATOM 698 O O . ARG A 1 86 ? -1.129 3.994 17.058 1.00 88.38 86 ARG A O 1
ATOM 705 N N . LEU A 1 87 ? -1.469 6.216 17.053 1.00 86.62 87 LEU A N 1
ATOM 706 C CA . LEU A 1 87 ? -0.641 6.477 15.870 1.00 86.62 87 LEU A CA 1
ATOM 707 C C . LEU A 1 87 ? 0.800 5.990 16.071 1.00 86.62 87 LEU A C 1
ATOM 709 O O . LEU A 1 87 ? 1.406 5.453 15.148 1.00 86.62 87 LEU A O 1
ATOM 713 N N . GLU A 1 88 ? 1.316 6.121 17.289 1.00 88.19 88 GLU A N 1
ATOM 714 C CA . GLU A 1 88 ? 2.670 5.728 17.682 1.00 88.19 88 GLU A CA 1
ATOM 715 C C . GLU A 1 88 ? 2.848 4.202 17.736 1.00 88.19 88 GLU A C 1
ATOM 717 O O . GLU A 1 88 ? 3.974 3.713 17.719 1.00 88.19 88 GLU A O 1
ATOM 722 N N . GLU A 1 89 ? 1.747 3.447 17.804 1.00 91.50 89 GLU A N 1
ATOM 723 C CA . GLU A 1 89 ? 1.750 1.980 17.764 1.00 91.50 89 GLU A CA 1
ATOM 724 C C . GLU A 1 89 ? 1.631 1.429 16.339 1.00 91.50 89 GLU A C 1
ATOM 726 O O . GLU A 1 89 ? 1.859 0.237 16.121 1.00 91.50 89 GLU A O 1
ATOM 731 N N . LEU A 1 90 ? 1.293 2.269 15.353 1.00 92.50 90 LEU A N 1
ATOM 732 C CA . LEU A 1 90 ? 1.243 1.843 13.961 1.00 92.50 90 LEU A CA 1
ATOM 733 C C . LEU A 1 90 ? 2.661 1.690 13.413 1.00 92.50 90 LEU A C 1
ATOM 735 O O . LEU A 1 90 ? 3.477 2.615 13.454 1.00 92.50 90 LEU A O 1
ATOM 739 N N . SER A 1 91 ? 2.940 0.524 12.828 1.00 94.94 91 SER A N 1
ATOM 740 C CA . SER A 1 91 ? 4.205 0.314 12.132 1.00 94.94 91 SER A CA 1
ATOM 741 C C . SER A 1 91 ? 4.343 1.289 10.951 1.00 94.94 91 SER A C 1
ATOM 743 O O . SER A 1 91 ? 3.333 1.691 10.359 1.00 94.94 91 SER A O 1
ATOM 745 N N . PRO A 1 92 ? 5.576 1.647 10.544 1.00 96.12 92 PRO A N 1
ATOM 746 C CA . PRO A 1 92 ? 5.795 2.473 9.357 1.00 96.12 92 PRO A CA 1
ATOM 747 C C . PRO A 1 92 ? 5.114 1.908 8.104 1.00 96.12 92 PRO A C 1
ATOM 749 O O . PRO A 1 92 ? 4.522 2.657 7.333 1.00 96.12 92 PRO A O 1
ATOM 752 N N . LEU A 1 93 ? 5.118 0.581 7.935 1.00 97.06 93 LEU A N 1
ATOM 753 C CA . LEU A 1 93 ? 4.419 -0.076 6.832 1.00 97.06 93 LEU A CA 1
ATOM 754 C C . LEU A 1 93 ? 2.903 0.158 6.889 1.00 97.06 93 LEU A C 1
ATOM 756 O O .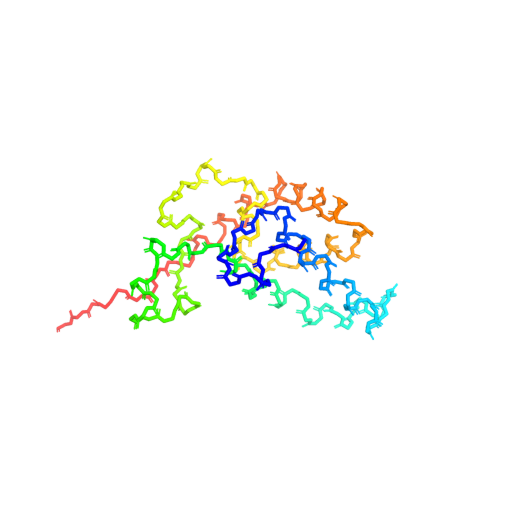 LEU A 1 93 ? 2.293 0.488 5.875 1.00 97.06 93 LEU A O 1
ATOM 760 N N . GLU A 1 94 ? 2.281 0.018 8.062 1.00 95.94 94 GLU A N 1
ATOM 761 C CA . GLU A 1 94 ? 0.839 0.237 8.213 1.00 95.94 94 GLU A CA 1
ATOM 762 C C . GLU A 1 94 ? 0.459 1.703 7.959 1.00 95.94 94 GLU A C 1
ATOM 764 O O . GLU A 1 94 ? -0.560 1.970 7.320 1.00 95.94 94 GLU A O 1
ATOM 769 N N . ARG A 1 95 ? 1.305 2.649 8.387 1.00 95.12 95 ARG A N 1
ATOM 770 C CA . ARG A 1 95 ? 1.159 4.081 8.086 1.00 95.12 95 ARG A CA 1
ATOM 771 C C . ARG A 1 95 ? 1.295 4.369 6.593 1.00 95.12 95 ARG A C 1
ATOM 773 O O . ARG A 1 95 ? 0.422 5.028 6.033 1.00 95.12 95 ARG A O 1
ATOM 780 N N . LEU A 1 96 ? 2.302 3.806 5.920 1.00 96.62 96 LEU A N 1
ATOM 781 C CA . LEU A 1 96 ? 2.463 3.923 4.467 1.00 96.62 96 LEU A CA 1
ATOM 782 C C . LEU A 1 96 ? 1.232 3.392 3.724 1.00 96.62 96 LEU A C 1
ATOM 784 O O . LEU A 1 96 ? 0.692 4.069 2.853 1.00 96.62 96 LEU A O 1
ATOM 788 N N . LEU A 1 97 ? 0.722 2.224 4.120 1.00 95.88 97 LEU A N 1
ATOM 789 C CA . LEU A 1 97 ? -0.485 1.630 3.542 1.00 95.88 97 LEU A CA 1
ATOM 790 C C . LEU A 1 97 ? -1.767 2.436 3.818 1.00 95.88 97 LEU A C 1
ATOM 792 O O . LEU A 1 97 ? -2.810 2.103 3.259 1.00 95.88 97 LEU A O 1
ATOM 796 N N . ARG A 1 98 ? -1.738 3.433 4.707 1.00 93.56 98 ARG A N 1
ATOM 797 C CA . ARG A 1 98 ? -2.857 4.348 5.003 1.00 93.56 98 ARG A CA 1
ATOM 798 C C . ARG A 1 98 ? -2.621 5.759 4.452 1.00 93.56 98 ARG A C 1
ATOM 800 O O . ARG A 1 98 ? -3.544 6.576 4.472 1.00 93.56 98 ARG A O 1
ATOM 807 N N . CYS A 1 99 ? -1.419 6.036 3.946 1.00 92.75 99 CYS A N 1
ATOM 808 C CA . CYS A 1 99 ? -1.002 7.342 3.458 1.00 92.75 99 CYS A CA 1
ATOM 809 C C . CYS A 1 99 ? -1.897 7.803 2.299 1.00 92.75 99 CYS A C 1
ATOM 811 O O . CYS A 1 99 ? -2.144 7.058 1.350 1.00 92.75 99 CYS A O 1
ATOM 813 N N . GLU A 1 100 ? -2.392 9.037 2.370 1.00 91.56 100 GLU A N 1
ATOM 814 C CA . GLU A 1 100 ? -3.246 9.626 1.329 1.00 91.56 100 GLU A CA 1
ATOM 815 C C . GLU A 1 100 ? -2.465 10.387 0.247 1.00 91.56 100 GLU A C 1
ATOM 817 O O . GLU A 1 100 ? -3.063 10.889 -0.702 1.00 91.56 100 GLU A O 1
ATOM 822 N N . HIS A 1 101 ? -1.138 10.467 0.373 1.00 93.50 101 HIS A N 1
ATOM 823 C CA . HIS A 1 101 ? -0.291 11.242 -0.527 1.00 93.50 101 HIS A CA 1
ATOM 824 C C . HIS A 1 101 ? -0.126 10.553 -1.890 1.00 93.50 101 HIS A C 1
ATOM 826 O O . HIS A 1 101 ? 0.311 9.406 -1.969 1.00 93.50 101 HIS A O 1
ATOM 832 N N . GLU A 1 102 ? -0.406 11.271 -2.979 1.00 94.00 102 GLU A N 1
ATOM 833 C CA . GLU A 1 102 ? -0.390 10.710 -4.340 1.00 94.00 102 GLU A CA 1
ATOM 834 C C . GLU A 1 102 ? 1.006 10.216 -4.759 1.00 94.00 102 GLU A C 1
ATOM 836 O O . GLU A 1 102 ? 1.136 9.131 -5.331 1.00 94.00 102 GLU A O 1
ATOM 841 N N . ASP A 1 103 ? 2.068 10.945 -4.394 1.00 96.06 103 ASP A N 1
ATOM 842 C CA . ASP A 1 103 ? 3.443 10.486 -4.651 1.00 96.06 103 ASP A CA 1
ATOM 843 C C . ASP A 1 103 ? 3.775 9.184 -3.908 1.00 96.06 103 ASP A C 1
ATOM 845 O O . ASP A 1 103 ? 4.506 8.349 -4.445 1.00 96.06 103 ASP A O 1
ATOM 849 N N . ALA A 1 104 ? 3.193 8.961 -2.721 1.00 96.75 104 ALA A N 1
ATOM 850 C CA . ALA A 1 104 ? 3.345 7.696 -2.009 1.00 96.75 104 ALA A CA 1
ATOM 851 C C . ALA A 1 104 ? 2.692 6.563 -2.805 1.00 96.75 104 ALA A C 1
ATOM 853 O O . ALA A 1 104 ? 3.301 5.513 -2.995 1.00 96.75 104 ALA A O 1
ATOM 854 N N . HIS A 1 105 ? 1.495 6.780 -3.362 1.00 97.31 105 HIS A N 1
ATOM 855 C CA . HIS A 1 105 ? 0.814 5.784 -4.199 1.00 97.31 105 HIS A CA 1
ATOM 856 C C . HIS A 1 105 ? 1.626 5.441 -5.447 1.00 97.31 105 HIS A C 1
ATOM 858 O O . HIS A 1 105 ? 1.744 4.268 -5.806 1.00 97.31 105 HIS A O 1
ATOM 864 N N . PHE A 1 106 ? 2.228 6.437 -6.097 1.00 97.62 106 PHE A N 1
ATOM 865 C CA . PHE A 1 106 ? 3.093 6.198 -7.250 1.00 97.62 106 PHE A CA 1
ATOM 866 C C . PHE A 1 106 ? 4.375 5.444 -6.865 1.00 97.62 106 PHE A C 1
ATOM 868 O O . PHE A 1 106 ? 4.779 4.504 -7.555 1.00 97.62 106 PHE A O 1
ATOM 875 N N . ALA A 1 107 ? 5.013 5.807 -5.754 1.00 98.12 107 ALA A N 1
ATOM 876 C CA . ALA A 1 107 ? 6.208 5.126 -5.265 1.00 98.12 107 ALA A CA 1
ATOM 877 C C . ALA A 1 107 ? 5.915 3.671 -4.858 1.00 98.12 107 ALA A C 1
ATOM 879 O O . ALA A 1 107 ? 6.623 2.753 -5.276 1.00 98.12 107 ALA A O 1
ATOM 880 N N . MET A 1 108 ? 4.807 3.435 -4.152 1.00 98.50 108 MET A N 1
ATOM 881 C CA . MET A 1 108 ? 4.317 2.097 -3.816 1.00 98.50 108 MET A CA 1
ATOM 882 C C . MET A 1 108 ? 4.032 1.264 -5.070 1.00 98.50 108 MET A C 1
ATOM 884 O O . MET A 1 108 ? 4.409 0.096 -5.124 1.00 98.50 108 MET A O 1
ATOM 888 N N . ALA A 1 109 ? 3.404 1.848 -6.098 1.00 98.31 109 ALA A N 1
ATOM 889 C CA . ALA A 1 109 ? 3.158 1.164 -7.367 1.00 98.31 109 ALA A CA 1
ATOM 890 C C . ALA A 1 109 ? 4.465 0.687 -8.023 1.00 98.31 109 ALA A C 1
ATOM 892 O O . ALA A 1 109 ? 4.526 -0.435 -8.525 1.00 98.31 109 ALA A O 1
ATOM 893 N N . ASN A 1 110 ? 5.519 1.510 -7.988 1.00 98.19 110 ASN A N 1
ATOM 894 C CA . ASN A 1 110 ? 6.845 1.138 -8.491 1.00 98.19 110 ASN A CA 1
ATOM 895 C C . ASN A 1 110 ? 7.490 0.007 -7.694 1.00 98.19 110 ASN A C 1
ATOM 897 O O . ASN A 1 110 ? 7.981 -0.946 -8.305 1.00 98.19 110 ASN A O 1
ATOM 901 N N . ALA A 1 111 ? 7.467 0.103 -6.363 1.00 98.38 111 ALA A N 1
ATOM 902 C CA . ALA A 1 111 ? 7.985 -0.936 -5.481 1.00 98.38 111 ALA A CA 1
ATOM 903 C C . ALA A 1 111 ? 7.280 -2.273 -5.757 1.00 98.38 111 ALA A C 1
ATOM 905 O O . ALA A 1 111 ? 7.920 -3.242 -6.152 1.00 98.38 111 ALA A O 1
ATOM 906 N N . LEU A 1 112 ? 5.944 -2.288 -5.698 1.00 98.38 112 LEU A N 1
ATOM 907 C CA . LEU A 1 112 ? 5.137 -3.489 -5.918 1.00 98.38 112 LEU A CA 1
ATOM 908 C C . LEU A 1 112 ? 5.323 -4.097 -7.315 1.00 98.38 112 LEU A C 1
ATOM 910 O O . LEU A 1 112 ? 5.359 -5.316 -7.444 1.00 98.38 112 LEU A O 1
ATOM 914 N N . TRP A 1 113 ? 5.428 -3.275 -8.366 1.00 98.38 113 TRP A N 1
ATOM 915 C CA . TRP A 1 113 ? 5.651 -3.765 -9.733 1.00 98.38 113 TRP A CA 1
ATOM 916 C C . TRP A 1 113 ? 7.004 -4.465 -9.892 1.00 98.38 113 TRP A C 1
ATOM 918 O O . TRP A 1 113 ? 7.122 -5.419 -10.666 1.00 98.38 113 TRP A O 1
ATOM 928 N N . SER A 1 114 ? 8.018 -3.991 -9.170 1.00 97.81 114 SER A N 1
ATOM 929 C CA . SER A 1 114 ? 9.398 -4.480 -9.272 1.00 97.81 114 SER A CA 1
ATOM 930 C C . SER A 1 114 ? 9.669 -5.690 -8.375 1.00 97.81 114 SER A C 1
ATOM 932 O O . SER A 1 114 ? 10.632 -6.416 -8.607 1.00 97.81 114 SER A O 1
ATOM 934 N N . SER A 1 115 ? 8.817 -5.935 -7.380 1.00 98.19 115 SER A N 1
ATOM 935 C CA . SER A 1 115 ? 8.947 -7.056 -6.451 1.00 98.19 115 SER A CA 1
ATOM 936 C C . SER A 1 115 ? 8.433 -8.373 -7.057 1.00 98.19 115 SER A C 1
ATOM 938 O O . SER A 1 115 ? 7.267 -8.452 -7.456 1.00 98.19 115 SER A O 1
ATOM 940 N N . PRO A 1 116 ? 9.255 -9.438 -7.115 1.00 94.88 116 PRO A N 1
ATOM 941 C CA . PRO A 1 116 ? 8.840 -10.719 -7.691 1.00 94.88 116 PRO A CA 1
ATOM 942 C C . PRO A 1 116 ? 8.056 -11.605 -6.709 1.00 94.88 116 PRO A C 1
ATOM 944 O O . PRO A 1 116 ? 7.381 -12.543 -7.138 1.00 94.88 116 PRO A O 1
ATOM 947 N N . SER A 1 117 ? 8.117 -11.319 -5.407 1.00 96.81 117 SER A N 1
ATOM 948 C CA . SER A 1 117 ? 7.430 -12.075 -4.357 1.00 96.81 117 SER A CA 1
ATOM 949 C C . SER A 1 117 ? 6.698 -11.164 -3.366 1.00 96.81 117 SER A C 1
ATOM 951 O O . SER A 1 117 ? 6.828 -9.938 -3.394 1.00 96.81 117 SER A O 1
ATOM 953 N N . HIS A 1 118 ? 5.892 -11.767 -2.488 1.00 97.69 118 HIS A N 1
ATOM 954 C CA . HIS A 1 118 ? 5.226 -11.043 -1.401 1.00 97.69 118 HIS A CA 1
ATOM 955 C C . HIS A 1 118 ? 6.262 -10.550 -0.379 1.00 97.69 118 HIS A C 1
ATOM 957 O O . HIS A 1 118 ? 6.181 -9.421 0.104 1.00 97.69 118 HIS A O 1
ATOM 963 N N . GLU A 1 119 ? 7.282 -11.350 -0.107 1.00 98.12 119 GLU A N 1
ATOM 964 C CA . GLU A 1 119 ? 8.397 -11.013 0.769 1.00 98.12 119 GLU A CA 1
ATOM 965 C C . GLU A 1 119 ? 9.160 -9.793 0.237 1.00 98.12 119 GLU A C 1
ATOM 967 O O . GLU A 1 119 ? 9.324 -8.811 0.961 1.00 98.12 119 GLU A O 1
ATOM 972 N N . ASP A 1 120 ? 9.506 -9.790 -1.053 1.00 98.38 120 ASP A N 1
ATOM 973 C CA . ASP A 1 120 ? 10.191 -8.660 -1.694 1.00 98.38 120 ASP A CA 1
ATOM 974 C C . ASP A 1 120 ? 9.304 -7.412 -1.771 1.00 98.38 120 ASP A C 1
ATOM 976 O O . ASP A 1 120 ? 9.791 -6.287 -1.688 1.00 98.38 120 ASP A O 1
ATOM 980 N N . ALA A 1 121 ? 7.990 -7.587 -1.944 1.00 98.56 121 ALA A N 1
ATOM 981 C CA . ALA A 1 121 ? 7.029 -6.486 -1.926 1.00 98.56 121 ALA A CA 1
ATOM 982 C C . ALA A 1 121 ? 6.949 -5.847 -0.541 1.00 98.56 121 ALA A C 1
ATOM 984 O O . ALA A 1 121 ? 6.899 -4.626 -0.421 1.00 98.56 121 ALA A O 1
ATOM 985 N N . THR A 1 122 ? 6.963 -6.669 0.505 1.00 98.69 122 THR A N 1
ATOM 986 C CA . THR A 1 122 ? 6.946 -6.189 1.888 1.00 98.69 122 THR A CA 1
ATOM 987 C C . THR A 1 122 ? 8.226 -5.428 2.196 1.00 98.69 122 THR A C 1
ATOM 989 O O . THR A 1 122 ? 8.145 -4.278 2.615 1.00 98.69 122 THR A O 1
ATOM 992 N N . ALA A 1 123 ? 9.386 -6.021 1.904 1.00 98.56 123 ALA A N 1
ATOM 993 C CA . ALA A 1 123 ? 10.681 -5.401 2.159 1.00 98.56 123 ALA A CA 1
ATOM 994 C C . ALA A 1 123 ? 10.831 -4.055 1.428 1.00 98.56 123 ALA A C 1
ATOM 996 O O . ALA A 1 123 ? 11.225 -3.063 2.037 1.00 98.56 123 ALA A O 1
ATOM 997 N N . ALA A 1 124 ? 10.439 -3.988 0.150 1.00 98.62 124 ALA A N 1
ATOM 998 C CA . ALA A 1 124 ? 10.505 -2.750 -0.623 1.00 98.62 124 ALA A CA 1
ATOM 999 C C . ALA A 1 124 ? 9.584 -1.652 -0.061 1.00 98.62 124 ALA A C 1
ATOM 1001 O O . ALA A 1 124 ? 9.944 -0.475 -0.061 1.00 98.62 124 ALA A O 1
ATOM 1002 N N . LEU A 1 125 ? 8.397 -2.015 0.434 1.00 98.62 125 LEU A N 1
ATOM 1003 C CA . LEU A 1 125 ? 7.486 -1.055 1.059 1.00 98.62 125 LEU A CA 1
ATOM 1004 C C . LEU A 1 125 ? 7.942 -0.628 2.458 1.00 98.62 125 LEU A C 1
ATOM 1006 O O . LEU A 1 125 ? 7.723 0.521 2.833 1.00 98.62 125 LEU A O 1
ATOM 1010 N N . GLU A 1 126 ? 8.588 -1.504 3.223 1.00 98.50 126 GLU A N 1
ATOM 1011 C CA . GLU A 1 126 ? 9.198 -1.150 4.510 1.00 98.50 126 GLU A CA 1
ATOM 1012 C C . GLU A 1 126 ? 10.366 -0.174 4.329 1.00 98.50 126 GLU A C 1
ATOM 1014 O O . GLU A 1 126 ? 10.446 0.825 5.045 1.00 98.50 126 GLU A O 1
ATOM 1019 N N . GLU A 1 127 ? 11.227 -0.401 3.334 1.00 98.31 127 GLU A N 1
ATOM 1020 C CA . GLU A 1 127 ? 12.301 0.529 2.969 1.00 98.31 127 GLU A CA 1
ATOM 1021 C C . GLU A 1 127 ? 11.741 1.884 2.514 1.00 98.31 127 GLU A C 1
ATOM 1023 O O . GLU A 1 127 ? 12.206 2.946 2.946 1.00 98.31 127 GLU A O 1
ATOM 1028 N N . LEU A 1 128 ? 10.696 1.863 1.683 1.00 98.06 128 LEU A N 1
ATOM 1029 C CA . LEU A 1 128 ? 10.015 3.077 1.243 1.00 98.06 128 LEU A CA 1
ATOM 1030 C C . LEU A 1 128 ? 9.417 3.848 2.429 1.00 98.06 128 LEU A C 1
ATOM 1032 O O . LEU A 1 128 ? 9.561 5.069 2.519 1.00 98.06 128 LEU A O 1
ATOM 1036 N N . ALA A 1 129 ? 8.791 3.133 3.367 1.00 97.38 129 ALA A N 1
ATOM 1037 C CA . ALA A 1 129 ? 8.236 3.722 4.576 1.00 97.38 129 ALA A CA 1
ATOM 1038 C C . ALA A 1 129 ? 9.330 4.361 5.446 1.00 97.38 129 ALA A C 1
ATOM 1040 O O . ALA A 1 129 ? 9.143 5.464 5.948 1.00 97.38 129 ALA A O 1
ATOM 1041 N N . GLY A 1 130 ? 10.485 3.709 5.595 1.00 95.94 130 GLY A N 1
ATOM 1042 C CA . GLY A 1 130 ? 11.601 4.235 6.385 1.00 95.94 130 GLY A CA 1
ATOM 1043 C C . GLY A 1 130 ? 12.311 5.444 5.766 1.00 95.94 130 GLY A C 1
ATOM 1044 O O . GLY A 1 130 ? 12.974 6.184 6.485 1.00 95.94 130 GLY A O 1
ATOM 1045 N N . SER A 1 131 ? 12.190 5.653 4.452 1.00 95.44 131 SER A N 1
ATOM 1046 C CA . SER A 1 131 ? 12.956 6.676 3.727 1.00 95.44 131 SER A CA 1
ATOM 1047 C C . SER A 1 131 ? 12.154 7.913 3.322 1.00 95.44 131 SER A C 1
ATOM 1049 O O . SER A 1 131 ? 12.728 8.999 3.261 1.00 95.44 131 SER A O 1
ATOM 1051 N N . GLN A 1 132 ? 10.856 7.777 3.023 1.00 94.94 132 GLN A N 1
ATOM 1052 C CA . GLN A 1 132 ? 10.064 8.869 2.430 1.00 94.94 132 GLN A CA 1
ATOM 1053 C C . GLN A 1 132 ? 8.775 9.214 3.188 1.00 94.94 132 GLN A C 1
ATOM 1055 O O . GLN A 1 132 ? 8.255 10.318 3.018 1.00 94.94 132 GLN A O 1
ATOM 1060 N N . LEU A 1 133 ? 8.272 8.317 4.045 1.00 94.25 133 LEU A N 1
ATOM 1061 C CA . LEU A 1 133 ? 6.948 8.453 4.663 1.00 94.25 133 LEU A CA 1
ATOM 1062 C C . LEU A 1 133 ? 6.770 9.739 5.471 1.00 94.25 133 LEU A C 1
ATOM 1064 O O . LEU A 1 133 ? 5.756 10.414 5.314 1.00 94.25 133 LEU A O 1
ATOM 1068 N N . GLU A 1 134 ? 7.750 10.099 6.300 1.00 92.69 134 GLU A N 1
ATOM 1069 C CA . GLU A 1 134 ? 7.670 11.300 7.141 1.00 92.69 134 GLU A CA 1
ATOM 1070 C C . GLU A 1 134 ? 7.510 12.577 6.304 1.00 92.69 134 GLU A C 1
ATOM 1072 O O . GLU A 1 134 ? 6.771 13.490 6.683 1.00 92.69 134 GLU A O 1
ATOM 1077 N N . GLY A 1 135 ? 8.155 12.623 5.133 1.00 93.25 135 GLY A N 1
ATOM 1078 C CA . GLY A 1 135 ? 8.026 13.733 4.195 1.00 93.25 135 GLY A CA 1
ATOM 1079 C C . GLY A 1 135 ? 6.605 13.854 3.646 1.00 93.25 135 GLY A C 1
ATOM 1080 O O . GLY A 1 135 ? 6.050 14.951 3.623 1.00 93.25 135 GLY A O 1
ATOM 1081 N N . TRP A 1 136 ? 5.994 12.728 3.268 1.00 94.06 136 TRP A N 1
ATOM 1082 C CA . TRP A 1 136 ? 4.624 12.694 2.749 1.00 94.06 136 TRP A CA 1
ATOM 1083 C C . TRP A 1 136 ? 3.561 12.982 3.805 1.00 94.06 136 TRP A C 1
ATOM 1085 O O . TRP A 1 136 ? 2.565 13.638 3.514 1.00 94.06 136 TRP A O 1
ATOM 1095 N N . GLU A 1 137 ? 3.744 12.507 5.033 1.00 88.25 137 GLU A N 1
ATOM 1096 C CA . GLU A 1 137 ? 2.818 12.810 6.127 1.00 88.25 137 GLU A CA 1
ATOM 1097 C C . GLU A 1 137 ? 2.877 14.294 6.509 1.00 88.25 137 GLU A C 1
ATOM 1099 O O . GLU A 1 137 ? 1.839 14.913 6.751 1.00 88.25 137 GLU A O 1
ATOM 1104 N N . SER A 1 138 ? 4.072 14.892 6.477 1.00 86.12 138 SER A N 1
ATOM 1105 C CA . SER A 1 138 ? 4.264 16.321 6.745 1.00 86.12 138 SER A CA 1
ATOM 1106 C C . SER A 1 138 ? 3.647 17.213 5.662 1.00 8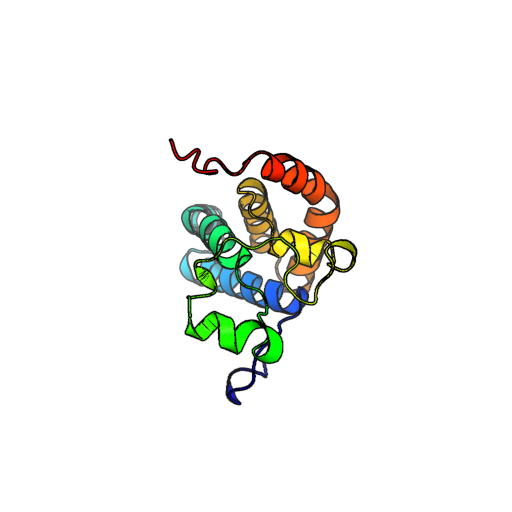6.12 138 SER A C 1
ATOM 1108 O O . SER A 1 138 ? 3.097 18.266 5.979 1.00 86.12 138 SER A O 1
ATOM 1110 N N . SER A 1 139 ? 3.704 16.809 4.387 1.00 81.62 139 SER A N 1
ATOM 1111 C CA . SER A 1 139 ? 3.096 17.561 3.279 1.00 81.62 139 SER A CA 1
ATOM 1112 C C . SER A 1 139 ? 1.582 17.350 3.166 1.00 81.62 139 SER A C 1
ATOM 1114 O O . SER A 1 139 ? 0.868 18.270 2.762 1.00 81.62 139 SER A O 1
ATOM 1116 N N . ALA A 1 140 ? 1.068 16.177 3.552 1.00 66.69 140 ALA A N 1
ATOM 1117 C CA . ALA A 1 140 ? -0.367 15.882 3.560 1.00 66.69 140 ALA A CA 1
ATOM 1118 C C . ALA A 1 140 ? -1.130 16.687 4.629 1.00 66.69 140 ALA A C 1
ATOM 1120 O O . ALA A 1 140 ? -2.265 17.103 4.389 1.00 66.69 140 ALA A O 1
ATOM 1121 N N . GLY A 1 141 ? -0.486 16.999 5.762 1.00 55.12 141 GLY A N 1
ATOM 1122 C CA . GLY A 1 141 ? -1.049 17.821 6.844 1.00 55.12 141 GLY A CA 1
ATOM 1123 C C . GLY A 1 141 ? -1.401 19.270 6.467 1.00 55.12 141 GLY A C 1
ATOM 1124 O O . GLY A 1 141 ? -1.982 19.979 7.283 1.00 55.12 141 GLY A O 1
ATOM 1125 N N . GLY A 1 142 ? -1.084 19.716 5.244 1.00 35.69 142 GLY A N 1
ATOM 1126 C CA . GLY A 1 142 ? -1.397 21.054 4.730 1.00 35.69 142 GLY A CA 1
ATOM 1127 C C . GLY A 1 142 ? -2.804 21.233 4.143 1.00 35.69 142 GLY A C 1
ATOM 1128 O O . GLY A 1 142 ? -3.152 22.347 3.758 1.00 35.69 142 GLY A O 1
ATOM 1129 N N . ARG A 1 143 ? -3.636 20.183 4.057 1.00 42.00 143 ARG A N 1
ATOM 1130 C CA . ARG A 1 143 ? -5.070 20.348 3.748 1.00 42.00 143 ARG A CA 1
ATOM 1131 C C . ARG A 1 143 ? -5.835 20.637 5.040 1.00 42.00 143 ARG A C 1
ATOM 1133 O O . ARG A 1 143 ? -6.541 19.773 5.556 1.00 42.00 143 ARG A O 1
ATOM 1140 N N . GLU A 1 144 ? -5.664 21.852 5.565 1.00 36.81 144 GLU A N 1
ATOM 1141 C CA . GLU A 1 144 ? -6.563 22.413 6.579 1.00 36.81 144 GLU A CA 1
ATOM 1142 C C . GLU A 1 144 ? -8.020 22.248 6.124 1.00 36.81 144 GLU A C 1
ATOM 1144 O O . GLU A 1 144 ? -8.352 22.379 4.943 1.00 36.81 144 GLU A O 1
ATOM 1149 N N . LEU A 1 145 ? -8.880 21.905 7.080 1.00 40.22 145 LEU A N 1
ATOM 1150 C CA . LEU A 1 145 ? -10.317 21.744 6.908 1.00 40.22 145 LEU A CA 1
ATOM 1151 C C . LEU A 1 145 ? -10.940 23.081 6.485 1.00 40.22 145 LEU A C 1
ATOM 1153 O O . LEU A 1 145 ? -11.395 23.854 7.325 1.00 40.22 145 LEU A O 1
ATOM 1157 N N . ASP A 1 146 ? -10.984 23.348 5.185 1.00 35.94 146 ASP A N 1
ATOM 1158 C CA . ASP A 1 146 ? -11.775 24.447 4.646 1.00 35.94 146 ASP A CA 1
ATOM 1159 C C . ASP A 1 146 ? -13.256 24.045 4.735 1.00 35.94 146 ASP A C 1
ATOM 1161 O O . ASP A 1 146 ? -13.772 23.265 3.930 1.00 35.94 146 ASP A O 1
ATOM 1165 N N . GLY A 1 147 ? -13.909 24.466 5.820 1.00 38.97 147 GLY A N 1
ATOM 1166 C CA . GLY A 1 147 ? -15.303 24.122 6.092 1.00 38.97 147 GLY A CA 1
ATOM 1167 C C . GLY A 1 147 ? -15.758 24.234 7.545 1.00 38.97 147 GLY A C 1
ATOM 1168 O O . GLY A 1 147 ? -16.678 23.518 7.934 1.00 38.97 147 GLY A O 1
ATOM 1169 N N . ALA A 1 148 ? -15.160 25.104 8.363 1.00 36.81 148 ALA A N 1
ATOM 1170 C CA . ALA A 1 148 ? -15.866 25.604 9.539 1.00 36.81 148 ALA A CA 1
ATOM 1171 C C . ALA A 1 148 ? -16.855 26.672 9.059 1.00 36.81 148 ALA A C 1
ATOM 1173 O O . ALA A 1 148 ? -16.465 27.783 8.706 1.00 36.81 148 ALA A O 1
ATOM 1174 N N . ALA A 1 149 ? -18.131 26.297 8.997 1.00 42.44 149 ALA A N 1
ATOM 1175 C CA . ALA A 1 149 ? -19.232 27.221 8.795 1.00 42.44 149 ALA A CA 1
ATOM 1176 C C . ALA A 1 149 ? -19.165 28.341 9.845 1.00 42.44 149 ALA A C 1
ATOM 1178 O O . ALA A 1 149 ? -19.440 28.124 11.023 1.00 42.44 149 ALA A O 1
ATOM 1179 N N . THR A 1 150 ? -18.800 29.545 9.418 1.00 36.53 150 THR A N 1
ATOM 1180 C CA . THR A 1 150 ? -19.185 30.771 10.108 1.00 36.53 150 THR A CA 1
ATOM 1181 C C . THR A 1 150 ? -20.620 31.077 9.705 1.00 36.53 150 THR A C 1
ATOM 1183 O O . THR A 1 150 ? -20.889 31.675 8.665 1.00 36.53 150 THR A O 1
ATOM 1186 N N . GLU A 1 151 ? -21.550 30.586 10.521 1.00 40.97 151 GLU A N 1
ATOM 1187 C CA . GLU A 1 151 ? -22.928 31.063 10.548 1.00 40.97 151 GLU A CA 1
ATOM 1188 C C . GLU A 1 151 ? -22.932 32.562 10.896 1.00 40.97 151 GLU A C 1
ATOM 1190 O O . GLU A 1 151 ? -22.215 33.005 11.800 1.00 40.97 151 GLU A O 1
ATOM 1195 N N . GLY A 1 152 ? -23.704 33.330 10.126 1.00 42.25 152 GLY A N 1
ATOM 1196 C CA . GLY A 1 152 ? -24.096 34.707 10.427 1.00 42.25 152 GLY A CA 1
ATOM 1197 C C . GLY A 1 152 ? -25.520 34.774 10.953 1.00 42.25 152 GLY A C 1
ATOM 1198 O O . GLY A 1 152 ? -26.253 33.769 10.805 1.00 42.25 152 GLY A O 1
#

Secondary structure (DSSP, 8-state):
--SGGGT------HHHHHHHHHHHHHHHHHHH-SSHHHHHHHTTTHHHHHHHHTT-----HHHHHHHHHHS-GGGS---SS-TT--GGGS-HHHHHTT---HHHHHHHHHHHHH-SSHHHHHHHHHHHHHHHHHHHHHHHTT----------

Organism: NCBI:txid36881